Protein AF-A0A0C1J4Q8-F1 (afdb_monomer)

Solvent-accessible surface area (backbone atoms only — not comparable to full-atom values): 6932 Å² total; per-residue (Å²): 131,93,73,91,65,79,41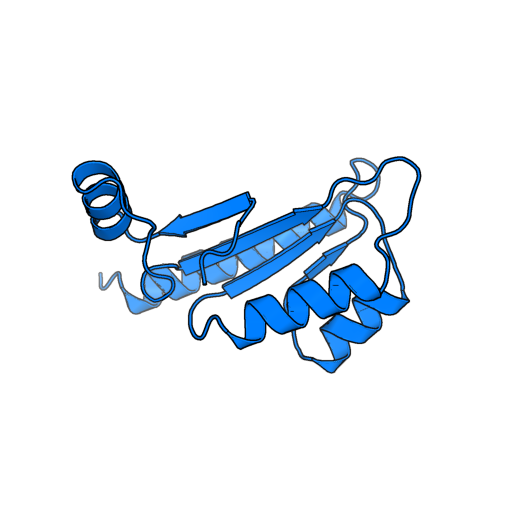,76,43,58,46,68,70,47,54,51,49,17,63,77,65,78,43,81,69,59,60,84,50,31,58,36,38,35,40,74,46,85,46,92,92,56,67,64,50,59,67,57,49,49,51,50,54,54,56,56,64,77,49,89,51,54,50,59,35,43,36,25,43,36,61,35,72,70,35,53,52,50,33,58,75,66,75,51,52,65,48,61,35,48,41,93,91,38,57,67,56,52,54,50,51,50,51,53,50,52,48,55,52,50,54,47,41,67,74,74,51,77,136

Nearest PDB structures (foldseek):
  4nav-assembly1_D  TM=4.839E-01  e=1.710E-01  Xanthomonas campestris pv. campestris str. ATCC 33913
  6swl-assembly2_B  TM=4.909E-01  e=4.658E-01  Geobacillus stearothermophilus
  6xvu-assembly2_C  TM=4.429E-01  e=8.498E-01  Deinococcus radiodurans R1 = ATCC 13939 = DSM 20539
  3m6m-assembly1_F  TM=4.389E-01  e=3.696E+00  Xanthomonas campestris pv. campestris
  3m6m-assembly1_E  TM=4.091E-01  e=6.308E+00  Xanthomonas campestris pv. campestris

pLDDT: mean 87.46, std 9.67, range [47.16, 97.75]

Secondary structure (DSSP, 8-state):
-----SEEEE-HHHHHHHHHTT-PPPGGGEEEEEEEE--SSS---HHHHHHHHHHHHH--SSEEEEEESS--HHHHHHHHHTT-EEEE---TT-HHHHHHHHHHHHHHHHHHHHHH---

Mean predicted aligned error: 4.96 Å

Foldseek 3Di:
DDDDFPDWDFDPVQVVVCVVVVHDGDLQRTAETEHEDEDDPDADDVVNLVVLVVVVVPRDDHAYEYEYLADDPSSVVSCVVVVHHYQYNDDPVCVVSVVVVVVVVVVSVVVVCVVPPDD

Sequence (119 aa):
MQHECDVAVLFKSEADASRANNAHPRFSKTLLTVECKFYINSNVGIGLGRSFLGLIHDIQNGERYFVSTRATKSVSQLFAKHNKEYEIGLSPMEPDLEVRLRGSFEKAFRDFKSEYYKP

Radius of gyration: 15.41 Å; Cα contacts (8 Å, |Δi|>4): 156; chains: 1; bounding box: 38×28×44 Å

Structure (mmCIF, N/CA/C/O backbone):
data_AF-A0A0C1J4Q8-F1
#
_entry.id   AF-A0A0C1J4Q8-F1
#
loop_
_atom_site.group_PDB
_atom_site.id
_atom_site.type_symbol
_atom_site.label_atom_id
_atom_site.label_alt_id
_atom_site.label_comp_id
_atom_site.label_asym_id
_atom_site.label_entity_id
_atom_site.label_seq_id
_atom_site.pdbx_PDB_ins_code
_atom_site.Cartn_x
_atom_site.Cartn_y
_atom_site.Cartn_z
_atom_site.occupancy
_atom_site.B_iso_or_equiv
_atom_site.auth_seq_id
_atom_site.auth_comp_id
_atom_site.auth_asym_id
_atom_site.auth_atom_id
_atom_site.pdbx_PDB_model_num
ATOM 1 N N . MET A 1 1 ? -17.358 -6.805 -3.889 1.00 47.16 1 MET A N 1
ATOM 2 C CA . MET A 1 1 ? -16.449 -7.734 -4.589 1.00 47.16 1 MET A CA 1
ATOM 3 C C . MET A 1 1 ? -15.344 -8.102 -3.611 1.00 47.16 1 MET A C 1
ATOM 5 O O . MET A 1 1 ? -14.920 -7.230 -2.860 1.00 47.16 1 MET A O 1
ATOM 9 N N . GLN A 1 2 ? -14.976 -9.380 -3.514 1.00 60.00 2 GLN A N 1
ATOM 10 C CA . GLN A 1 2 ? -13.798 -9.777 -2.740 1.00 60.00 2 GLN A CA 1
ATOM 11 C C . GLN A 1 2 ? -12.579 -9.340 -3.539 1.00 60.00 2 GLN A C 1
ATOM 13 O O . GLN A 1 2 ? -12.475 -9.667 -4.720 1.00 60.00 2 GLN A O 1
ATOM 18 N N . HIS A 1 3 ? -11.704 -8.569 -2.912 1.00 66.00 3 HIS A N 1
ATOM 19 C CA . HIS A 1 3 ? -10.440 -8.208 -3.518 1.00 66.00 3 HIS A CA 1
ATOM 20 C C . HIS A 1 3 ? -9.329 -8.824 -2.693 1.00 66.00 3 HIS A C 1
ATOM 22 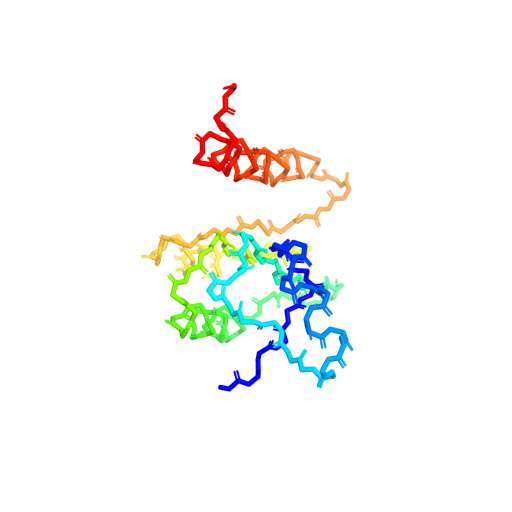O O . HIS A 1 3 ? -9.289 -8.663 -1.472 1.00 66.00 3 HIS A O 1
ATOM 28 N N . GLU A 1 4 ? -8.480 -9.575 -3.379 1.00 73.06 4 GLU A N 1
ATOM 29 C CA . GLU A 1 4 ? -7.241 -10.075 -2.816 1.00 73.06 4 GLU A CA 1
ATOM 30 C C . GLU A 1 4 ? -6.339 -8.884 -2.481 1.00 73.06 4 GLU A C 1
ATOM 32 O O . GLU A 1 4 ? -6.332 -7.875 -3.188 1.00 73.06 4 GLU A O 1
ATOM 37 N N . CYS A 1 5 ? -5.662 -8.984 -1.345 1.00 81.06 5 CYS A N 1
ATOM 38 C CA . CYS A 1 5 ? -4.687 -8.018 -0.882 1.00 81.06 5 CYS A CA 1
ATOM 39 C C . CYS A 1 5 ? -3.585 -8.797 -0.174 1.00 81.06 5 CYS A C 1
ATOM 41 O O . CYS A 1 5 ? -3.877 -9.591 0.724 1.00 81.06 5 CYS A O 1
ATOM 43 N N . ASP A 1 6 ? -2.340 -8.570 -0.581 1.00 89.44 6 ASP A N 1
ATOM 44 C CA . ASP A 1 6 ? -1.198 -9.334 -0.074 1.00 89.44 6 ASP A CA 1
ATOM 45 C C . ASP A 1 6 ? -0.910 -9.037 1.410 1.00 89.44 6 ASP A C 1
ATOM 47 O O . ASP A 1 6 ? -0.561 -9.938 2.176 1.00 89.44 6 ASP A O 1
ATOM 51 N N . VAL A 1 7 ? -1.076 -7.779 1.844 1.00 92.06 7 VAL A N 1
ATOM 52 C CA . VAL A 1 7 ? -0.891 -7.363 3.244 1.00 92.06 7 VAL A CA 1
ATOM 53 C C . VAL A 1 7 ? -1.974 -6.376 3.667 1.00 92.06 7 VAL A C 1
ATOM 55 O O . VAL A 1 7 ? -2.124 -5.316 3.066 1.00 92.06 7 VAL A O 1
ATOM 58 N N . ALA A 1 8 ? -2.663 -6.660 4.774 1.00 91.62 8 ALA A N 1
ATOM 59 C CA . ALA A 1 8 ? -3.636 -5.751 5.376 1.00 91.62 8 ALA A CA 1
ATOM 60 C C . ALA A 1 8 ? -3.364 -5.540 6.871 1.00 91.62 8 ALA A C 1
ATOM 62 O O . ALA A 1 8 ? -3.214 -6.496 7.635 1.00 91.62 8 ALA A O 1
ATOM 63 N N . VAL A 1 9 ? -3.356 -4.278 7.301 1.00 93.62 9 VAL A N 1
ATOM 64 C CA . VAL A 1 9 ? -3.276 -3.892 8.714 1.00 93.62 9 VAL A CA 1
ATOM 65 C C . VAL A 1 9 ? -4.655 -3.455 9.181 1.00 93.62 9 VAL A C 1
ATOM 67 O O . VAL A 1 9 ? -5.201 -2.463 8.703 1.00 93.62 9 VAL A O 1
ATOM 70 N N . LEU A 1 10 ? -5.219 -4.193 10.130 1.00 92.62 10 LEU A N 1
ATOM 71 C CA . LEU A 1 10 ? -6.611 -4.067 10.556 1.00 92.62 10 LEU A CA 1
ATOM 72 C C . LEU A 1 10 ? -6.708 -3.704 12.037 1.00 92.62 10 LEU A C 1
ATOM 74 O O . LEU A 1 10 ? -5.800 -3.984 12.823 1.00 92.62 10 LEU A O 1
ATOM 78 N N . PHE A 1 11 ? -7.864 -3.180 12.446 1.00 92.50 11 PHE A N 1
ATOM 79 C CA . PHE A 1 11 ? -8.216 -3.171 13.865 1.00 92.50 11 PHE A CA 1
ATOM 80 C C . PHE A 1 11 ? -8.270 -4.607 14.399 1.00 92.50 11 PHE A C 1
ATOM 82 O O . PHE A 1 11 ? -8.846 -5.494 13.764 1.00 92.50 11 PHE A O 1
ATOM 89 N N . LYS A 1 12 ? -7.741 -4.830 15.608 1.00 94.06 12 LYS A N 1
ATOM 90 C CA . LYS A 1 12 ? -7.746 -6.156 16.250 1.00 94.06 12 LYS A CA 1
ATOM 91 C C . LYS A 1 12 ? -9.152 -6.766 16.309 1.00 94.06 12 LYS A C 1
ATOM 93 O O . LYS A 1 12 ? -9.324 -7.930 15.971 1.00 94.06 12 LYS A O 1
ATOM 98 N N . SER A 1 13 ? -10.152 -5.969 16.685 1.00 94.69 13 SER A N 1
ATOM 99 C CA . SER A 1 13 ? -11.548 -6.413 16.768 1.00 94.69 13 SER A CA 1
ATOM 100 C C . SER A 1 13 ? -12.104 -6.894 15.426 1.00 94.69 13 SER A C 1
ATOM 102 O O . SER A 1 13 ? -12.864 -7.857 15.399 1.00 94.69 13 SER A O 1
ATOM 104 N N . GLU A 1 14 ? -11.698 -6.275 14.314 1.00 94.94 14 GLU A N 1
ATOM 105 C CA . GLU A 1 14 ? -12.088 -6.726 12.977 1.00 94.94 14 GLU A CA 1
ATOM 106 C C . GLU A 1 14 ? -11.423 -8.051 12.624 1.00 94.94 14 GLU A C 1
ATOM 108 O O . GLU A 1 14 ? -12.082 -8.954 12.111 1.00 94.94 14 GLU A O 1
ATOM 113 N N . ALA A 1 15 ? -10.128 -8.180 12.915 1.00 94.81 15 ALA A N 1
ATOM 114 C CA . ALA A 1 15 ? -9.390 -9.407 12.653 1.00 94.81 15 ALA A CA 1
ATOM 115 C C . ALA A 1 15 ? -9.972 -10.589 13.450 1.00 94.81 15 ALA A C 1
ATOM 117 O O . ALA A 1 15 ? -10.125 -11.684 12.910 1.00 94.81 15 ALA A O 1
ATOM 118 N N . ASP A 1 16 ? -10.346 -10.366 14.711 1.00 97.38 16 ASP A N 1
ATOM 119 C CA . ASP A 1 16 ? -10.970 -11.383 15.562 1.00 97.38 16 ASP A CA 1
ATOM 120 C C . ASP A 1 16 ? -12.374 -11.757 15.063 1.00 97.38 16 ASP A C 1
ATOM 122 O O . ASP A 1 16 ? -12.679 -12.941 14.922 1.00 97.38 16 ASP A O 1
ATOM 126 N N . ALA A 1 17 ? -13.208 -10.767 14.723 1.00 96.44 17 ALA A N 1
ATOM 127 C CA . ALA A 1 17 ? -14.543 -11.009 14.179 1.00 96.44 17 ALA A CA 1
ATOM 128 C C . ALA A 1 17 ? -14.495 -11.755 12.835 1.00 96.44 17 ALA A C 1
ATOM 130 O O . ALA A 1 17 ? -15.278 -12.677 12.617 1.00 96.44 17 ALA A O 1
ATOM 131 N N . SER A 1 18 ? -13.559 -11.393 11.957 1.00 94.81 18 SER A N 1
ATOM 132 C CA . SER A 1 18 ? -13.354 -12.048 10.658 1.00 94.81 18 SER A CA 1
ATOM 133 C C . SER A 1 18 ? -13.019 -13.530 10.837 1.00 94.81 18 SER A C 1
ATOM 135 O O . SER A 1 18 ? -13.643 -14.388 10.215 1.00 94.81 18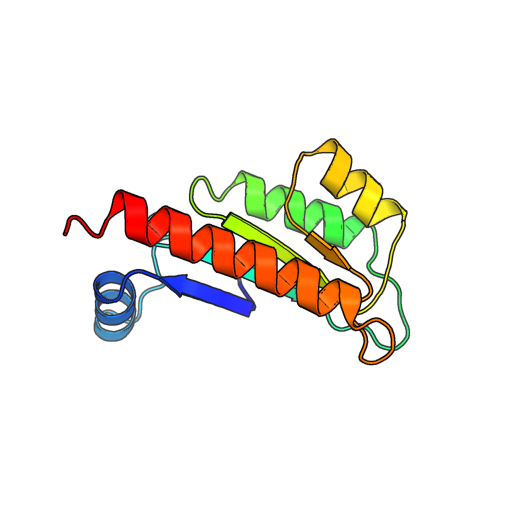 SER A O 1
ATOM 137 N N . ARG A 1 19 ? -12.100 -13.847 11.762 1.00 96.00 19 ARG A N 1
ATOM 138 C CA . ARG A 1 19 ? -11.720 -15.232 12.091 1.00 96.00 19 ARG A CA 1
ATOM 139 C C . ARG A 1 19 ? -12.871 -16.013 12.719 1.00 96.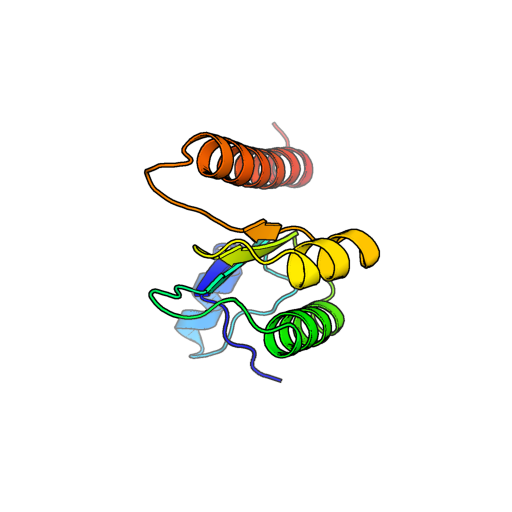00 19 ARG A C 1
ATOM 141 O O . ARG A 1 19 ? -13.120 -17.142 12.313 1.00 96.00 19 ARG A O 1
ATOM 148 N N . ALA A 1 20 ? -13.581 -15.415 13.675 1.00 97.75 20 ALA A N 1
ATOM 149 C CA . ALA A 1 20 ? -14.678 -16.076 14.381 1.00 97.75 20 ALA A CA 1
ATOM 150 C C . ALA A 1 20 ? -15.861 -16.418 13.461 1.00 97.75 20 ALA A C 1
ATOM 152 O O . ALA A 1 20 ? -16.527 -17.426 13.670 1.00 97.75 20 ALA A O 1
ATOM 153 N N . ASN A 1 21 ? -16.110 -15.592 12.442 1.00 96.38 21 ASN A N 1
ATOM 154 C CA . ASN A 1 21 ? -17.252 -15.744 11.539 1.00 96.38 21 ASN A CA 1
ATOM 155 C C . ASN A 1 21 ? -16.879 -16.328 10.168 1.00 96.38 21 ASN A C 1
ATOM 157 O O . ASN A 1 21 ? -17.741 -16.392 9.295 1.00 96.38 21 ASN A O 1
ATOM 161 N N . ASN A 1 22 ? -15.615 -16.718 9.957 1.00 93.75 22 ASN A N 1
ATOM 162 C CA . ASN A 1 22 ? -15.086 -17.124 8.651 1.00 93.75 22 ASN A CA 1
ATOM 163 C C . ASN A 1 22 ? -15.458 -16.126 7.531 1.00 93.75 22 ASN A C 1
ATOM 165 O O . ASN A 1 22 ? -15.939 -16.498 6.460 1.00 93.75 22 ASN A O 1
ATOM 169 N N . ALA A 1 23 ? -15.295 -14.837 7.827 1.00 91.44 23 ALA A N 1
ATOM 170 C CA . ALA A 1 23 ? -15.689 -13.730 6.967 1.00 91.44 23 ALA A CA 1
ATOM 171 C C . ALA A 1 23 ? -14.475 -12.877 6.589 1.00 91.44 23 ALA A C 1
ATOM 173 O O . ALA A 1 23 ? -13.483 -12.823 7.313 1.00 91.44 23 ALA A O 1
ATOM 174 N N . HIS A 1 24 ? -14.565 -12.173 5.461 1.00 88.88 24 HIS A N 1
ATOM 175 C CA . HIS A 1 24 ? -13.531 -11.219 5.074 1.00 88.88 24 HIS A CA 1
ATOM 176 C C . HIS A 1 24 ? -13.605 -9.945 5.926 1.00 88.88 24 HIS A C 1
ATOM 178 O O . HIS A 1 24 ? -14.712 -9.470 6.208 1.00 88.88 24 HIS A O 1
ATOM 184 N N . PRO A 1 25 ? -12.451 -9.345 6.263 1.00 89.31 25 PRO A N 1
ATOM 185 C CA . PRO A 1 25 ? -12.412 -8.042 6.903 1.00 89.31 25 PRO A CA 1
ATOM 186 C C . PRO A 1 25 ? -13.117 -6.977 6.068 1.00 89.31 25 PRO A C 1
ATOM 188 O O . PRO A 1 25 ? -12.988 -6.916 4.842 1.00 89.31 25 PRO A O 1
ATOM 191 N N . ARG A 1 26 ? -13.826 -6.078 6.743 1.00 86.62 26 ARG A N 1
ATOM 192 C CA . ARG A 1 26 ? -14.392 -4.880 6.128 1.00 86.62 26 ARG A CA 1
ATOM 193 C C . ARG A 1 26 ? -13.274 -3.894 5.820 1.00 86.62 26 ARG A C 1
ATOM 195 O O . ARG A 1 26 ? -12.541 -3.474 6.713 1.00 86.62 26 ARG A O 1
ATOM 202 N N . PHE A 1 27 ? -13.219 -3.419 4.578 1.00 82.12 27 PHE A N 1
ATOM 203 C CA . PHE A 1 27 ? -12.246 -2.405 4.154 1.00 82.12 27 PHE A CA 1
ATOM 204 C C . PHE A 1 27 ? -12.265 -1.138 5.017 1.00 82.12 27 PHE A C 1
ATOM 206 O O . PHE A 1 27 ? -11.215 -0.586 5.325 1.00 82.12 27 PHE A O 1
ATOM 213 N N . SER A 1 28 ? -13.437 -0.718 5.502 1.00 84.12 28 SER A N 1
ATOM 214 C CA . SER A 1 28 ? -13.577 0.435 6.404 1.00 84.12 28 SER A CA 1
ATOM 215 C C . SER A 1 28 ? -12.898 0.262 7.770 1.00 84.12 28 SER A C 1
ATOM 217 O O . SER A 1 28 ? -12.818 1.223 8.533 1.00 84.12 28 SER A O 1
ATOM 219 N N . LYS A 1 29 ? -12.421 -0.945 8.091 1.00 88.19 29 LYS A N 1
ATOM 220 C CA . LYS A 1 29 ? -11.673 -1.294 9.306 1.00 88.19 29 LYS A CA 1
ATOM 221 C C . LYS A 1 29 ? -10.207 -1.620 9.013 1.00 88.19 29 LYS A C 1
ATOM 223 O O . LYS A 1 29 ? -9.550 -2.306 9.799 1.00 88.19 29 LYS A O 1
ATOM 228 N N . THR A 1 30 ? -9.700 -1.107 7.898 1.00 88.81 30 THR A N 1
ATOM 229 C CA . THR A 1 30 ? -8.306 -1.252 7.490 1.00 88.81 30 THR A CA 1
ATOM 230 C C . T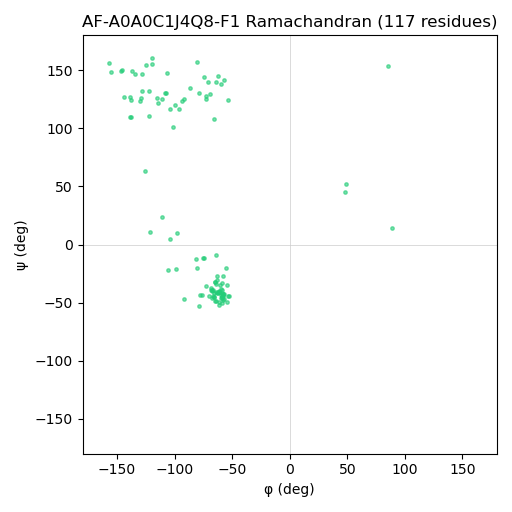HR A 1 30 ? -7.577 0.072 7.643 1.00 88.81 30 THR A C 1
ATOM 232 O O . THR A 1 30 ? -8.063 1.104 7.187 1.00 88.81 30 THR A O 1
ATOM 235 N N . LEU A 1 31 ? -6.421 0.036 8.302 1.00 91.06 31 LEU A N 1
ATOM 236 C CA . LEU A 1 31 ? -5.526 1.180 8.434 1.00 91.06 31 LEU A CA 1
ATOM 237 C C . LEU A 1 31 ? -4.720 1.374 7.149 1.00 91.06 31 LEU A C 1
ATOM 239 O O . LEU A 1 31 ? -4.712 2.457 6.567 1.00 91.06 31 LEU A O 1
ATOM 243 N N . LEU A 1 32 ? -4.057 0.307 6.703 1.00 91.62 32 LEU A N 1
ATOM 244 C CA . LEU A 1 32 ? -3.308 0.304 5.457 1.00 91.62 32 LEU A CA 1
ATOM 245 C C . LEU A 1 32 ? -3.376 -1.061 4.779 1.00 91.62 32 LEU A C 1
ATOM 247 O O . LEU A 1 32 ? -3.472 -2.098 5.442 1.00 91.62 32 LEU A O 1
ATOM 251 N N . THR A 1 33 ? -3.301 -1.042 3.456 1.00 91.50 33 THR A N 1
ATOM 252 C CA . THR A 1 33 ? -3.176 -2.235 2.615 1.00 91.50 33 THR A CA 1
ATOM 253 C C . THR A 1 33 ? -2.009 -2.078 1.659 1.00 91.50 33 THR A C 1
ATOM 255 O O . THR A 1 33 ? -1.705 -0.968 1.210 1.00 91.50 33 THR A O 1
ATOM 258 N N . VAL A 1 34 ? -1.362 -3.194 1.353 1.00 92.38 34 VAL A N 1
ATOM 259 C CA . VAL A 1 34 ? -0.241 -3.255 0.423 1.00 92.38 34 VAL A CA 1
ATOM 260 C C . VAL A 1 34 ? -0.511 -4.371 -0.569 1.00 92.38 34 VAL A C 1
ATOM 262 O O . VAL A 1 34 ? -0.722 -5.520 -0.183 1.00 92.38 34 VAL A O 1
ATOM 265 N N . GLU A 1 35 ? -0.499 -4.006 -1.842 1.00 90.12 35 GLU A N 1
ATOM 266 C CA . GLU A 1 35 ? -0.514 -4.943 -2.953 1.00 90.12 35 GLU A CA 1
ATOM 267 C C . GLU A 1 35 ? 0.915 -5.098 -3.466 1.00 90.12 35 GLU A C 1
ATOM 269 O O . GLU A 1 35 ? 1.539 -4.126 -3.896 1.00 90.12 35 GLU A O 1
ATOM 274 N N . CYS A 1 36 ? 1.439 -6.315 -3.425 1.00 90.62 36 CYS A N 1
ATOM 275 C CA . CYS A 1 36 ? 2.826 -6.643 -3.702 1.00 90.62 36 CYS A CA 1
ATOM 276 C C . CYS A 1 36 ? 2.932 -7.432 -5.009 1.00 90.62 36 CYS A C 1
ATOM 278 O O . CYS A 1 36 ? 2.338 -8.493 -5.189 1.00 90.62 36 CYS A O 1
ATOM 280 N N . LYS A 1 37 ? 3.748 -6.948 -5.945 1.00 88.25 37 LYS A N 1
ATOM 281 C CA . LYS A 1 37 ? 3.985 -7.625 -7.224 1.00 88.25 37 LYS A CA 1
ATOM 282 C C . LYS A 1 37 ? 5.458 -7.922 -7.434 1.00 88.25 37 LYS A C 1
ATOM 284 O O . LYS A 1 37 ? 6.272 -7.028 -7.674 1.00 88.25 37 LYS A O 1
ATOM 289 N N . PHE A 1 38 ? 5.778 -9.210 -7.388 1.00 86.31 38 PHE A N 1
ATOM 290 C CA . PHE A 1 38 ? 7.113 -9.731 -7.626 1.00 86.31 38 PHE A CA 1
ATOM 291 C C . PHE A 1 38 ? 7.261 -10.192 -9.078 1.00 86.31 38 PHE A C 1
ATOM 293 O O . PHE A 1 38 ? 6.592 -11.129 -9.510 1.00 86.31 38 PHE A O 1
ATOM 300 N N . TYR A 1 39 ? 8.158 -9.549 -9.827 1.00 77.44 39 TYR A N 1
ATOM 301 C CA . TYR A 1 39 ? 8.469 -9.941 -11.202 1.00 77.44 39 TYR A CA 1
ATOM 302 C C . TYR A 1 39 ? 9.977 -10.096 -11.411 1.00 77.44 39 TYR A C 1
ATOM 304 O O . TYR A 1 39 ? 10.757 -9.176 -11.159 1.00 77.44 39 TYR A O 1
ATOM 312 N N . ILE A 1 40 ? 10.392 -11.260 -11.921 1.00 67.69 40 ILE A N 1
ATOM 313 C CA . ILE A 1 40 ? 11.805 -11.549 -12.205 1.00 67.69 40 ILE A CA 1
ATOM 314 C C . ILE A 1 40 ? 12.170 -11.171 -13.643 1.00 67.69 40 ILE A C 1
ATOM 316 O O . ILE A 1 40 ? 13.166 -10.497 -13.832 1.00 67.69 40 ILE A O 1
ATOM 320 N N . ASN A 1 41 ? 11.379 -11.535 -14.655 1.00 71.31 41 ASN A N 1
ATOM 321 C CA . ASN A 1 41 ? 11.776 -11.370 -16.068 1.00 71.31 41 ASN A CA 1
ATOM 322 C C . ASN A 1 41 ? 10.815 -10.499 -16.893 1.00 71.31 41 ASN A C 1
ATOM 324 O O . ASN A 1 41 ? 10.916 -10.447 -18.115 1.00 71.31 41 ASN A O 1
ATOM 328 N N . SER A 1 42 ? 9.875 -9.817 -16.242 1.00 72.94 42 SER A N 1
ATOM 329 C CA . SER A 1 42 ? 8.884 -8.961 -16.893 1.00 72.94 42 SER A CA 1
ATOM 330 C C . SER A 1 42 ? 8.708 -7.651 -16.132 1.00 72.94 42 SER A C 1
ATOM 332 O O . SER A 1 42 ? 8.874 -7.590 -14.917 1.00 72.94 42 SER A O 1
ATOM 334 N N . ASN A 1 43 ? 8.372 -6.585 -16.856 1.00 72.94 43 ASN A N 1
ATOM 335 C CA . ASN A 1 43 ? 7.971 -5.326 -16.236 1.00 72.94 43 ASN A CA 1
ATOM 336 C C . ASN A 1 43 ? 6.507 -5.394 -15.795 1.00 72.94 43 ASN A C 1
ATOM 338 O O . ASN A 1 43 ? 5.709 -6.148 -16.359 1.00 72.94 43 ASN A O 1
ATOM 342 N N . VAL A 1 44 ? 6.139 -4.552 -14.830 1.00 75.12 44 VAL A N 1
ATOM 343 C CA . VAL A 1 44 ? 4.738 -4.370 -14.444 1.00 75.12 44 VAL A CA 1
ATOM 344 C C . VAL A 1 44 ? 3.996 -3.741 -15.622 1.00 75.12 44 VAL A C 1
ATOM 346 O O . VAL A 1 44 ? 4.191 -2.572 -15.942 1.00 75.12 44 VAL A O 1
ATOM 349 N N . GLY A 1 45 ? 3.140 -4.501 -16.301 1.00 80.44 45 GLY A N 1
ATOM 350 C CA . GLY A 1 45 ? 2.360 -3.970 -17.418 1.00 80.44 45 GLY A CA 1
ATOM 351 C C . GLY A 1 45 ? 1.418 -2.843 -16.974 1.00 80.44 45 GLY A C 1
ATOM 352 O O . GLY A 1 45 ? 0.828 -2.902 -15.896 1.00 80.44 45 GLY A O 1
ATOM 353 N N . ILE A 1 46 ? 1.201 -1.838 -17.832 1.00 84.69 46 ILE A N 1
ATOM 354 C CA . ILE A 1 46 ? 0.267 -0.730 -17.541 1.00 84.69 46 ILE A CA 1
ATOM 355 C C . ILE A 1 46 ? -1.166 -1.218 -17.263 1.00 84.69 46 ILE A C 1
ATOM 357 O O . ILE A 1 46 ? -1.901 -0.573 -16.519 1.00 84.69 46 ILE A O 1
ATOM 361 N N . GLY A 1 47 ? -1.552 -2.370 -17.827 1.00 84.50 47 GLY A N 1
ATOM 362 C CA . GLY A 1 47 ? -2.822 -3.034 -17.531 1.00 84.50 47 GLY A CA 1
ATOM 363 C C . GLY A 1 47 ? -2.969 -3.364 -16.046 1.00 84.50 47 GLY A C 1
ATOM 364 O O . GLY A 1 47 ? -3.993 -3.032 -15.464 1.00 84.50 47 GLY A O 1
ATOM 365 N N . LEU A 1 48 ? -1.916 -3.890 -15.410 1.00 81.31 48 LEU A N 1
ATOM 366 C CA . LEU A 1 48 ? -1.927 -4.195 -13.979 1.00 81.31 48 LEU A CA 1
ATOM 367 C C . LEU A 1 48 ? -2.047 -2.925 -13.133 1.00 81.31 48 LEU A C 1
ATOM 369 O O . LEU A 1 48 ? -2.828 -2.885 -12.188 1.00 81.31 48 LEU A O 1
ATOM 373 N N . GLY A 1 49 ? -1.334 -1.862 -13.518 1.00 84.38 49 GLY A N 1
ATOM 374 C CA . GLY A 1 49 ? -1.473 -0.557 -12.870 1.00 84.38 49 GLY A CA 1
ATOM 375 C C . GLY A 1 49 ? -2.908 -0.022 -12.943 1.00 84.38 49 GLY A C 1
ATOM 376 O O . GLY A 1 49 ? -3.437 0.475 -11.954 1.00 84.38 49 GLY A O 1
ATOM 377 N N . ARG A 1 50 ? -3.585 -0.172 -14.089 1.00 87.44 50 ARG A N 1
ATOM 378 C CA . ARG A 1 50 ? -5.001 0.208 -14.240 1.00 87.44 50 ARG A CA 1
ATOM 379 C C . ARG A 1 50 ? -5.939 -0.678 -13.424 1.00 87.44 50 ARG A C 1
ATOM 381 O O . ARG A 1 50 ? -6.878 -0.152 -12.837 1.00 87.44 50 ARG A O 1
ATOM 388 N N . SER A 1 51 ? -5.683 -1.983 -13.351 1.00 84.38 51 SER A N 1
ATOM 389 C CA . SER A 1 51 ? -6.440 -2.892 -12.483 1.00 84.38 51 SER A CA 1
ATOM 390 C C . SER A 1 51 ? -6.322 -2.484 -11.015 1.00 84.38 51 SER A C 1
ATOM 392 O O . SER A 1 51 ? -7.337 -2.409 -10.329 1.00 84.38 51 SER A O 1
ATOM 394 N N . PHE A 1 52 ? -5.117 -2.122 -10.559 1.00 82.25 52 PHE A N 1
ATOM 395 C CA . PHE A 1 52 ? -4.918 -1.572 -9.218 1.00 82.25 52 PHE A CA 1
ATOM 396 C C . PHE A 1 52 ? -5.664 -0.244 -9.022 1.00 82.25 52 PHE A C 1
ATOM 398 O O . PHE A 1 52 ? -6.315 -0.061 -7.999 1.00 82.25 52 PHE A O 1
ATOM 405 N N . LEU A 1 53 ? -5.650 0.665 -10.007 1.00 85.44 53 LEU A N 1
ATOM 406 C CA . LEU A 1 53 ? -6.44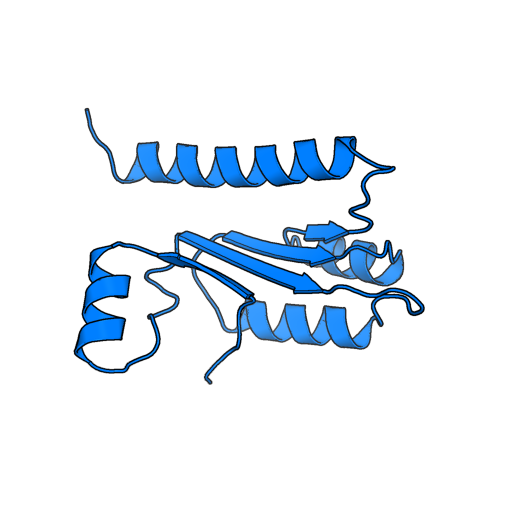7 1.898 -9.938 1.00 85.44 53 LEU A CA 1
ATOM 407 C C . LEU A 1 53 ? -7.956 1.637 -9.808 1.00 85.44 53 LEU A C 1
ATOM 409 O O . LEU A 1 53 ? -8.631 2.373 -9.093 1.00 85.44 53 LEU A O 1
ATOM 413 N N . GLY A 1 54 ? -8.480 0.620 -10.495 1.00 81.44 54 GLY A N 1
ATOM 414 C CA . GLY A 1 54 ? -9.875 0.200 -10.350 1.00 81.44 54 GLY A CA 1
ATOM 415 C C . GLY A 1 54 ? -10.155 -0.329 -8.945 1.00 81.44 54 GLY A C 1
ATOM 416 O O . GLY A 1 54 ? -11.065 0.145 -8.275 1.00 81.44 54 GLY A O 1
ATOM 417 N N . LEU A 1 55 ? -9.294 -1.220 -8.452 1.00 75.50 55 LEU A N 1
ATOM 418 C CA . LEU A 1 55 ? -9.383 -1.784 -7.105 1.00 75.50 55 LEU A CA 1
ATOM 419 C C . LEU A 1 55 ? -9.432 -0.700 -6.016 1.00 75.50 55 LEU A C 1
ATOM 421 O O . LEU A 1 55 ? -10.291 -0.710 -5.134 1.00 75.50 55 LEU A O 1
ATOM 425 N N . ILE A 1 56 ? -8.518 0.267 -6.075 1.00 78.50 56 ILE A N 1
ATOM 426 C CA . ILE A 1 56 ? -8.487 1.361 -5.100 1.00 78.50 56 ILE A CA 1
ATOM 427 C C . ILE A 1 56 ? -9.585 2.410 -5.340 1.00 78.50 56 ILE A C 1
ATOM 429 O O . ILE A 1 56 ? -9.786 3.291 -4.513 1.00 78.50 56 ILE A O 1
ATOM 433 N N . HIS A 1 57 ? -10.293 2.399 -6.459 1.00 74.19 57 HIS A N 1
ATOM 434 C CA . HIS A 1 57 ? -11.466 3.259 -6.580 1.00 74.19 57 HIS A CA 1
ATOM 435 C C . HIS A 1 57 ? -12.620 2.722 -5.716 1.00 74.19 57 HIS A C 1
ATOM 437 O O . HIS A 1 57 ? -13.333 3.495 -5.079 1.00 74.19 57 HIS A O 1
ATOM 443 N N . ASP A 1 58 ? -12.747 1.397 -5.628 1.00 67.19 58 ASP A N 1
ATOM 444 C CA . ASP A 1 58 ? -13.855 0.731 -4.934 1.00 67.19 58 ASP A CA 1
ATOM 445 C C . ASP A 1 58 ? -13.667 0.668 -3.410 1.00 67.19 58 ASP A C 1
ATOM 447 O O . ASP A 1 58 ? -14.625 0.535 -2.646 1.00 67.19 58 ASP A O 1
ATOM 451 N N . ILE A 1 59 ? -12.427 0.813 -2.947 1.00 66.81 59 ILE A N 1
ATOM 452 C CA . ILE A 1 59 ? -12.089 0.912 -1.528 1.00 66.81 59 ILE A CA 1
ATOM 453 C C . ILE A 1 59 ? -12.070 2.401 -1.142 1.00 66.81 59 ILE A C 1
ATOM 455 O O . ILE A 1 59 ? -11.391 3.210 -1.768 1.00 66.81 59 ILE A O 1
ATOM 459 N N . GLN A 1 60 ? -12.824 2.805 -0.121 1.00 64.12 60 GLN A N 1
ATOM 460 C CA . GLN A 1 60 ? -12.965 4.234 0.211 1.00 64.12 60 GLN A CA 1
ATOM 461 C C . GLN A 1 60 ? -12.060 4.704 1.357 1.00 64.12 60 GLN A C 1
ATOM 463 O O . GLN A 1 60 ? -11.731 5.883 1.411 1.00 64.12 60 GLN A O 1
ATOM 468 N N . ASN A 1 61 ? -11.582 3.792 2.211 1.00 69.12 61 ASN A N 1
ATOM 469 C CA . ASN A 1 61 ? -10.842 4.134 3.430 1.00 69.12 61 ASN A CA 1
ATOM 470 C C . ASN A 1 61 ? -9.475 3.438 3.496 1.00 69.12 61 ASN A C 1
ATOM 472 O O . ASN A 1 61 ? -9.298 2.361 2.926 1.00 69.12 61 ASN A O 1
ATOM 476 N N . GLY A 1 62 ? -8.549 4.048 4.239 1.00 75.12 62 GLY A N 1
ATOM 477 C CA . GLY A 1 62 ? -7.213 3.516 4.511 1.00 75.12 62 GLY A CA 1
ATOM 478 C C . GLY A 1 62 ? -6.175 3.833 3.432 1.00 75.12 62 GLY A C 1
ATOM 479 O O . GLY A 1 62 ? -6.498 4.033 2.252 1.00 75.12 62 GLY A O 1
ATOM 480 N N . GLU A 1 63 ? -4.916 3.859 3.866 1.00 87.19 63 GLU A N 1
ATOM 481 C CA . GLU A 1 63 ? -3.751 4.055 3.001 1.00 87.19 63 GLU A CA 1
ATOM 482 C C . GLU A 1 63 ? -3.510 2.813 2.133 1.00 87.19 63 GLU A C 1
ATOM 484 O O . GLU A 1 63 ? -3.672 1.673 2.581 1.00 87.19 63 GLU A O 1
ATOM 489 N N . ARG A 1 64 ? -3.149 3.014 0.865 1.00 89.38 64 ARG A N 1
ATOM 490 C CA . ARG A 1 64 ? -3.146 1.946 -0.146 1.00 89.38 64 ARG A CA 1
ATOM 491 C C . ARG A 1 64 ? -1.933 2.018 -1.036 1.00 89.38 64 ARG A C 1
ATOM 493 O O . ARG A 1 64 ? -1.857 2.887 -1.899 1.00 89.38 64 ARG A O 1
ATOM 500 N N . TYR A 1 65 ? -1.045 1.054 -0.855 1.00 92.56 65 TYR A N 1
ATOM 501 C CA . TYR A 1 65 ? 0.251 1.036 -1.506 1.00 92.56 65 TYR A CA 1
ATOM 502 C C . TYR A 1 65 ? 0.299 -0.026 -2.592 1.00 92.56 65 TYR A C 1
ATOM 504 O O . TYR A 1 65 ? -0.013 -1.192 -2.348 1.00 92.56 65 TYR A O 1
ATOM 512 N N . PHE A 1 66 ? 0.751 0.372 -3.779 1.00 92.38 66 PHE A N 1
ATOM 513 C CA . PHE A 1 66 ? 1.233 -0.578 -4.774 1.00 92.38 66 PHE A CA 1
ATOM 514 C C . PHE A 1 66 ? 2.742 -0.737 -4.646 1.00 92.38 66 PHE A C 1
ATOM 516 O O . PHE A 1 66 ? 3.481 0.240 -4.770 1.00 92.38 66 PHE A O 1
ATOM 523 N N . VAL A 1 67 ? 3.207 -1.964 -4.454 1.00 94.06 67 VAL A N 1
ATOM 524 C CA . VAL A 1 67 ? 4.620 -2.270 -4.262 1.00 94.06 67 VAL A CA 1
ATOM 525 C C . VAL A 1 67 ? 5.102 -3.257 -5.316 1.00 94.06 67 VAL A C 1
ATOM 527 O O . VAL A 1 67 ? 4.468 -4.283 -5.552 1.00 94.06 67 VAL A O 1
ATOM 530 N N . SER A 1 68 ? 6.238 -2.982 -5.962 1.00 92.94 68 SER A N 1
ATOM 531 C CA . SER A 1 68 ? 6.828 -3.940 -6.904 1.00 92.94 68 SER A CA 1
ATOM 532 C C . SER A 1 68 ? 8.348 -3.932 -6.939 1.00 92.94 68 SER A C 1
ATOM 534 O O . SER A 1 68 ? 8.987 -2.893 -6.795 1.00 92.94 68 SER A O 1
ATOM 536 N N . THR A 1 69 ? 8.935 -5.092 -7.236 1.00 91.88 69 THR A N 1
ATOM 537 C CA . THR A 1 69 ? 10.382 -5.229 -7.448 1.00 91.88 69 THR A CA 1
ATOM 538 C C . THR A 1 69 ? 10.872 -4.680 -8.786 1.00 91.88 69 THR A C 1
ATOM 540 O O . THR A 1 69 ? 12.074 -4.530 -8.993 1.00 91.88 69 THR A O 1
ATOM 543 N N . ARG A 1 70 ? 9.970 -4.357 -9.723 1.00 88.94 70 ARG A N 1
ATOM 544 C CA . ARG A 1 70 ? 10.337 -3.848 -11.052 1.00 88.94 70 ARG A CA 1
ATOM 545 C C . ARG A 1 70 ? 9.877 -2.414 -11.252 1.00 88.94 70 ARG A C 1
ATOM 547 O O . ARG A 1 70 ? 8.686 -2.111 -11.209 1.00 88.94 70 ARG A O 1
ATOM 554 N N . ALA A 1 71 ? 10.832 -1.536 -11.542 1.00 84.56 71 ALA A N 1
ATOM 555 C CA . ALA A 1 71 ? 10.541 -0.164 -11.918 1.00 84.56 71 ALA A CA 1
ATOM 556 C C . ALA A 1 71 ? 9.882 -0.132 -13.303 1.00 84.56 71 ALA A C 1
ATOM 558 O O . ALA A 1 71 ? 10.386 -0.710 -14.263 1.00 84.56 71 ALA A O 1
ATOM 559 N N . THR A 1 72 ? 8.749 0.558 -13.419 1.00 88.50 72 THR A N 1
ATOM 560 C CA . THR A 1 72 ? 8.062 0.754 -14.699 1.00 88.50 72 THR A CA 1
ATOM 561 C C . THR A 1 72 ? 7.573 2.192 -14.820 1.00 88.50 72 THR A C 1
ATOM 563 O O . THR A 1 72 ? 6.602 2.585 -14.175 1.00 88.50 72 THR A O 1
ATOM 566 N N . LYS A 1 73 ? 8.198 2.968 -15.714 1.00 90.81 73 LYS A N 1
ATOM 567 C CA . LYS A 1 73 ? 7.911 4.402 -15.900 1.00 90.81 73 LYS A CA 1
ATOM 568 C C . LYS A 1 73 ? 6.429 4.697 -16.145 1.00 90.81 73 LYS A C 1
ATOM 570 O O . LYS A 1 73 ? 5.884 5.620 -15.550 1.00 90.81 73 LYS A O 1
ATOM 575 N N . SER A 1 74 ? 5.766 3.915 -16.996 1.00 90.69 74 SER A N 1
ATOM 576 C CA . SER A 1 74 ? 4.348 4.119 -17.316 1.00 90.69 74 SER A CA 1
ATOM 577 C C . SER A 1 74 ? 3.430 3.906 -16.112 1.00 90.69 74 SER A C 1
ATOM 579 O O . SER A 1 74 ? 2.399 4.562 -16.008 1.00 90.69 74 SER A O 1
ATOM 581 N N . VAL A 1 75 ? 3.800 3.003 -15.200 1.00 89.81 75 VAL A N 1
ATOM 582 C CA . VAL A 1 75 ? 3.044 2.728 -13.972 1.00 89.81 75 VAL A CA 1
ATOM 583 C C . VAL A 1 75 ? 3.276 3.839 -12.950 1.00 89.81 75 VAL A C 1
ATOM 585 O O . VAL A 1 75 ? 2.303 4.355 -12.411 1.00 89.81 75 VAL A O 1
ATOM 588 N N . SER A 1 76 ? 4.519 4.302 -12.771 1.00 91.62 76 SER A N 1
ATOM 589 C CA . SER A 1 76 ? 4.804 5.483 -11.938 1.00 91.62 76 SER A CA 1
ATOM 590 C C . SER A 1 76 ? 4.032 6.711 -12.413 1.00 91.62 76 SER A C 1
ATOM 592 O O . SER A 1 76 ? 3.394 7.391 -11.619 1.00 91.62 76 SER A O 1
ATOM 594 N N . GLN A 1 77 ? 4.048 6.983 -13.723 1.00 93.88 77 GLN A N 1
ATOM 595 C CA . GLN A 1 77 ? 3.315 8.107 -14.312 1.00 93.88 77 GLN A CA 1
ATOM 596 C C . GLN A 1 77 ? 1.807 7.982 -14.087 1.00 93.88 77 GLN A C 1
ATOM 598 O O . GLN A 1 77 ? 1.147 8.975 -13.785 1.00 93.88 77 GLN A O 1
ATOM 603 N N . LEU A 1 78 ? 1.266 6.768 -14.216 1.00 92.69 78 LEU A N 1
ATOM 604 C CA . LEU A 1 78 ? -0.137 6.487 -13.949 1.00 92.69 78 LEU A CA 1
ATOM 605 C C . LEU A 1 78 ? -0.485 6.777 -12.481 1.00 92.69 78 LEU A C 1
ATOM 607 O O . LEU A 1 78 ? -1.411 7.537 -12.216 1.00 92.69 78 LEU A O 1
ATOM 611 N N . PHE A 1 79 ? 0.260 6.225 -11.526 1.00 92.06 79 PHE A N 1
ATOM 612 C CA . PHE A 1 79 ? -0.032 6.419 -10.105 1.00 92.06 79 PHE A CA 1
ATOM 613 C C . PHE A 1 79 ? 0.186 7.856 -9.639 1.00 92.06 79 PHE A C 1
ATOM 615 O O . PHE A 1 79 ? -0.673 8.391 -8.941 1.00 92.06 79 PHE A O 1
ATOM 622 N N . ALA A 1 80 ? 1.247 8.518 -10.105 1.00 92.62 80 ALA A N 1
ATOM 623 C CA . ALA A 1 80 ? 1.480 9.934 -9.831 1.00 92.62 80 ALA A CA 1
ATOM 624 C C . ALA A 1 80 ? 0.323 10.807 -10.343 1.00 92.62 80 ALA A C 1
ATOM 626 O O . ALA A 1 80 ? -0.194 11.643 -9.607 1.00 92.62 80 ALA A O 1
ATOM 627 N N . LYS A 1 81 ? -0.155 10.568 -11.576 1.00 93.69 81 LYS A N 1
ATOM 628 C CA . LYS A 1 81 ? -1.300 11.297 -12.150 1.00 93.69 81 LYS A CA 1
ATOM 629 C C . LYS A 1 81 ? -2.577 11.144 -11.316 1.00 93.69 81 LYS A C 1
ATOM 631 O O . LYS A 1 81 ? -3.391 12.061 -11.277 1.00 93.69 81 LYS A O 1
ATOM 636 N N . HIS A 1 82 ? -2.768 9.989 -10.686 1.00 90.69 82 HIS A N 1
ATOM 637 C CA . HIS A 1 82 ? -3.949 9.681 -9.878 1.00 90.69 82 HIS A CA 1
ATOM 638 C C . HIS A 1 82 ? -3.733 9.891 -8.368 1.00 90.69 82 HIS A C 1
ATOM 640 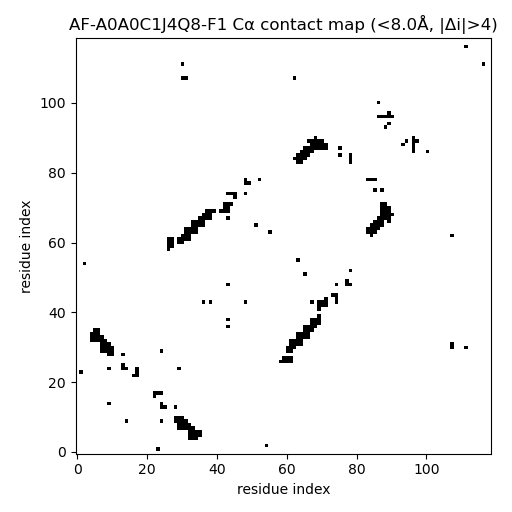O O . HIS A 1 82 ? -4.603 9.501 -7.587 1.00 90.69 82 HIS A O 1
ATOM 646 N N . ASN A 1 83 ? -2.607 10.505 -7.975 1.00 89.88 83 ASN A N 1
ATOM 647 C CA . ASN A 1 83 ? -2.210 10.761 -6.590 1.00 89.88 83 ASN A CA 1
ATOM 648 C C . ASN A 1 83 ? -2.335 9.513 -5.699 1.00 89.88 83 ASN A C 1
ATOM 650 O O . ASN A 1 83 ? -3.060 9.514 -4.703 1.00 89.88 83 ASN A O 1
ATOM 654 N N . LYS A 1 84 ? -1.727 8.408 -6.141 1.00 90.50 84 LYS A N 1
ATOM 655 C CA . LYS A 1 84 ? -1.748 7.122 -5.434 1.00 90.50 84 LYS A CA 1
ATOM 656 C C . LYS A 1 84 ? -0.402 6.832 -4.803 1.00 90.50 84 LYS A C 1
ATOM 658 O O . LYS A 1 84 ? 0.619 7.191 -5.380 1.00 90.50 84 LYS A O 1
ATOM 663 N N . GLU A 1 85 ? -0.426 6.141 -3.670 1.00 92.31 85 GLU A N 1
ATOM 664 C CA . GLU A 1 85 ? 0.776 5.708 -2.968 1.00 92.31 85 GLU A CA 1
ATOM 665 C C . GLU A 1 85 ? 1.370 4.467 -3.644 1.00 92.31 85 GLU A C 1
ATOM 667 O O . GLU A 1 85 ? 0.670 3.493 -3.947 1.00 92.31 85 GLU A O 1
ATOM 672 N N . TYR A 1 86 ? 2.673 4.494 -3.914 1.00 93.06 86 TYR A N 1
ATOM 673 C CA . TYR A 1 86 ? 3.377 3.368 -4.517 1.00 93.06 86 TYR A CA 1
ATOM 674 C C . TYR A 1 86 ? 4.869 3.399 -4.213 1.00 93.06 86 TYR A C 1
ATOM 676 O O . TYR A 1 86 ? 5.454 4.458 -4.005 1.00 93.06 86 TYR A O 1
ATOM 684 N N . GLU A 1 87 ? 5.488 2.226 -4.286 1.00 94.31 87 GLU A N 1
ATOM 685 C CA . GLU A 1 87 ? 6.934 2.082 -4.366 1.00 94.31 87 GLU A CA 1
ATOM 686 C C . GLU A 1 87 ? 7.283 1.006 -5.394 1.00 94.31 87 GLU A C 1
ATOM 688 O O . GLU A 1 87 ? 6.792 -0.119 -5.321 1.00 94.31 87 GLU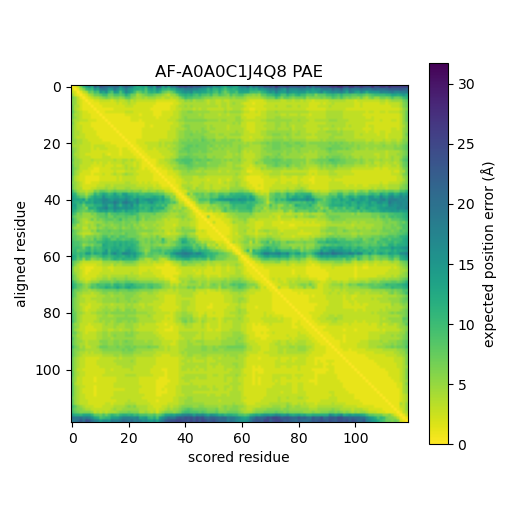 A O 1
ATOM 693 N N . ILE A 1 88 ? 8.105 1.327 -6.392 1.00 92.69 88 ILE A N 1
ATOM 694 C CA . ILE A 1 88 ? 8.433 0.367 -7.455 1.00 92.69 88 ILE A CA 1
ATOM 695 C C . ILE A 1 88 ? 9.925 0.338 -7.748 1.00 92.69 88 ILE A C 1
ATOM 697 O O . ILE A 1 88 ? 10.600 1.359 -7.703 1.00 92.69 88 ILE A O 1
ATOM 701 N N . GLY A 1 89 ? 10.419 -0.842 -8.114 1.00 92.00 89 GLY A N 1
ATOM 702 C CA . GLY A 1 89 ? 11.851 -1.083 -8.275 1.00 92.00 89 GLY A CA 1
ATOM 703 C C . GLY A 1 89 ? 12.541 -1.527 -6.990 1.00 92.00 89 GLY A C 1
ATOM 704 O O . GLY A 1 89 ? 13.767 -1.515 -6.956 1.00 92.00 89 GLY A O 1
ATOM 705 N N . LEU A 1 90 ? 11.783 -1.935 -5.961 1.00 93.06 90 LEU A N 1
ATOM 706 C CA . LEU A 1 90 ? 12.363 -2.459 -4.725 1.00 93.06 90 LEU A CA 1
ATOM 707 C C . LEU A 1 90 ? 13.335 -3.600 -5.027 1.00 93.06 90 LEU A C 1
ATOM 709 O O . LEU A 1 90 ? 12.987 -4.605 -5.651 1.00 93.06 90 LEU A O 1
ATOM 713 N N . SER A 1 91 ? 14.560 -3.437 -4.554 1.00 90.56 91 SER A N 1
ATOM 714 C CA . SER A 1 91 ? 15.650 -4.373 -4.763 1.00 90.56 91 SER A CA 1
ATOM 715 C C . SER A 1 91 ? 16.650 -4.205 -3.626 1.00 90.56 91 SER A C 1
ATOM 717 O O . SER A 1 91 ? 16.855 -3.075 -3.184 1.00 90.56 91 SER A O 1
ATOM 719 N N . PRO A 1 92 ? 17.355 -5.270 -3.206 1.00 91.06 92 PRO A N 1
ATOM 720 C CA . PRO A 1 92 ? 18.492 -5.134 -2.297 1.00 91.06 92 PRO A CA 1
ATOM 721 C C . PRO A 1 92 ? 19.582 -4.176 -2.808 1.00 91.06 92 PRO A C 1
ATOM 723 O O . PRO A 1 92 ? 20.392 -3.699 -2.023 1.00 91.06 92 PRO A O 1
ATOM 726 N N . MET A 1 93 ? 19.620 -3.908 -4.119 1.00 92.56 93 MET A N 1
ATOM 727 C CA . MET A 1 93 ? 20.553 -2.953 -4.732 1.00 92.56 93 MET A CA 1
ATOM 728 C C . MET A 1 93 ? 20.095 -1.491 -4.613 1.00 92.56 93 MET A C 1
ATOM 730 O O . MET A 1 93 ? 20.886 -0.593 -4.862 1.00 92.56 93 MET A O 1
ATOM 734 N N . GLU A 1 94 ? 18.839 -1.253 -4.231 1.00 92.88 94 GLU A N 1
ATOM 735 C CA . GLU A 1 94 ? 18.209 0.071 -4.140 1.00 92.88 94 GLU A CA 1
ATOM 736 C C . GLU A 1 94 ? 17.618 0.281 -2.728 1.00 92.88 94 GLU A C 1
ATOM 738 O O . GLU A 1 94 ? 16.396 0.395 -2.568 1.00 92.88 94 GLU A O 1
ATOM 743 N N . PRO A 1 95 ? 18.455 0.294 -1.671 1.00 94.88 95 PRO A N 1
ATOM 744 C CA . PRO A 1 95 ? 17.994 0.304 -0.277 1.00 94.88 95 PRO A CA 1
ATOM 745 C C . PRO A 1 95 ? 17.187 1.558 0.090 1.00 94.88 95 PRO A C 1
ATOM 747 O O . PRO A 1 95 ? 16.306 1.504 0.947 1.00 94.88 95 PRO A O 1
ATOM 750 N N . ASP A 1 96 ? 17.428 2.681 -0.585 1.00 96.69 96 ASP A N 1
ATOM 751 C CA . ASP A 1 96 ? 16.717 3.937 -0.333 1.00 96.69 96 ASP A CA 1
ATOM 752 C C . ASP A 1 96 ? 15.212 3.830 -0.619 1.00 96.69 96 ASP A C 1
ATOM 754 O O . ASP A 1 96 ? 14.400 4.480 0.045 1.00 96.69 96 ASP A O 1
ATOM 758 N N . LEU A 1 97 ? 14.818 2.982 -1.578 1.00 95.38 97 LEU A N 1
ATOM 759 C CA . LEU A 1 97 ? 13.410 2.726 -1.888 1.00 95.38 97 LEU A CA 1
ATOM 760 C C . LEU A 1 97 ? 12.709 2.016 -0.721 1.00 95.38 97 LEU A C 1
ATOM 762 O O . LEU A 1 97 ? 11.573 2.346 -0.384 1.00 95.38 97 LEU A O 1
ATOM 766 N N . GLU A 1 98 ? 13.395 1.080 -0.060 1.00 95.12 98 GLU A N 1
ATOM 767 C CA . GLU A 1 98 ? 12.877 0.415 1.139 1.00 95.12 98 GLU A CA 1
ATOM 768 C C . GLU A 1 98 ? 12.731 1.409 2.296 1.00 95.12 98 GLU A C 1
ATOM 770 O O . GLU A 1 98 ? 11.693 1.444 2.959 1.00 95.12 98 GLU A O 1
ATOM 775 N N . VAL A 1 99 ? 13.744 2.256 2.516 1.00 97.31 99 VAL A N 1
ATOM 776 C CA . VAL A 1 99 ? 13.710 3.293 3.560 1.00 97.31 99 VAL A CA 1
ATOM 777 C C . VAL A 1 99 ? 12.526 4.235 3.350 1.00 97.31 99 VAL A C 1
ATOM 779 O O . VAL A 1 99 ? 11.823 4.555 4.312 1.00 97.31 99 VAL A O 1
ATOM 782 N N . ARG A 1 100 ? 12.264 4.644 2.103 1.00 95.81 100 ARG A N 1
ATOM 783 C CA . ARG A 1 100 ? 11.122 5.500 1.767 1.00 95.81 100 ARG A CA 1
ATOM 784 C C . ARG A 1 100 ? 9.789 4.808 2.040 1.00 95.81 100 ARG A C 1
ATOM 786 O O . ARG A 1 100 ? 8.951 5.391 2.726 1.00 95.81 100 A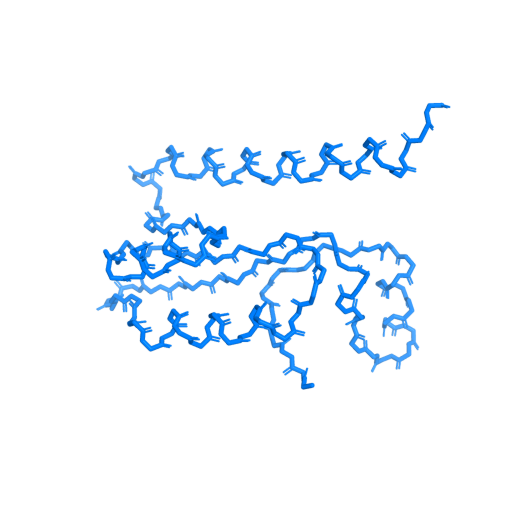RG A O 1
ATOM 793 N N . LEU A 1 101 ? 9.610 3.569 1.575 1.00 96.00 101 LEU A N 1
ATOM 794 C CA . LEU A 1 101 ? 8.386 2.802 1.827 1.00 96.00 101 LEU A CA 1
ATOM 795 C C . LEU A 1 101 ? 8.135 2.613 3.328 1.00 96.00 101 LEU A C 1
ATOM 797 O O . LEU A 1 101 ? 7.020 2.831 3.808 1.00 96.00 101 LEU A O 1
ATOM 801 N N . ARG A 1 102 ? 9.183 2.266 4.082 1.00 97.06 102 ARG A N 1
ATOM 802 C CA . ARG A 1 102 ? 9.113 2.146 5.540 1.00 97.06 102 ARG A CA 1
ATOM 803 C C . ARG A 1 102 ? 8.680 3.463 6.183 1.00 97.06 102 ARG A C 1
ATOM 805 O O . ARG A 1 102 ? 7.778 3.448 7.015 1.00 97.06 102 ARG A O 1
ATOM 812 N N . GLY A 1 103 ? 9.256 4.590 5.765 1.00 97.56 103 GLY A N 1
ATOM 813 C CA . GLY A 1 103 ? 8.868 5.916 6.251 1.00 97.56 103 GLY A CA 1
ATOM 814 C C . GLY A 1 103 ? 7.388 6.239 6.004 1.00 97.56 103 GLY A C 1
ATOM 815 O O . GLY A 1 103 ? 6.720 6.786 6.885 1.00 97.56 103 GLY A O 1
ATOM 816 N N . SER A 1 104 ? 6.838 5.842 4.853 1.00 95.88 104 SER A N 1
ATOM 817 C CA . SER A 1 104 ? 5.404 5.993 4.562 1.00 95.88 104 SER A CA 1
ATOM 818 C C . SER A 1 104 ? 4.530 5.158 5.503 1.00 95.88 104 SER A C 1
ATOM 820 O O . SER A 1 104 ? 3.523 5.649 6.020 1.00 95.88 104 SER A O 1
ATOM 822 N N . PHE A 1 105 ? 4.938 3.923 5.810 1.00 96.31 105 PHE A N 1
ATOM 823 C CA . PHE A 1 105 ? 4.229 3.085 6.784 1.00 96.31 105 PHE A CA 1
ATOM 824 C C . PHE A 1 105 ? 4.324 3.653 8.202 1.00 96.31 105 PHE A C 1
ATOM 826 O O . PHE A 1 105 ? 3.314 3.738 8.900 1.00 96.31 105 PHE A O 1
ATOM 833 N N . GLU A 1 106 ? 5.508 4.095 8.626 1.00 97.00 106 GLU A N 1
ATOM 834 C CA . GLU A 1 106 ? 5.717 4.748 9.923 1.00 97.00 106 GLU A CA 1
ATOM 835 C C . GLU A 1 106 ? 4.827 5.986 10.080 1.00 97.00 106 GLU A C 1
ATOM 837 O O . GLU A 1 106 ? 4.203 6.165 11.129 1.00 97.00 106 GLU A O 1
ATOM 842 N N . LYS A 1 107 ? 4.702 6.803 9.025 1.00 95.75 107 LYS A N 1
ATOM 843 C CA . LYS A 1 107 ? 3.757 7.924 8.984 1.00 95.75 107 LYS A CA 1
ATOM 844 C C . LYS A 1 107 ? 2.317 7.450 9.190 1.00 95.75 107 LYS A C 1
ATOM 846 O O . LYS A 1 107 ? 1.645 7.995 10.061 1.00 95.75 107 LYS A O 1
ATOM 851 N N . ALA A 1 108 ? 1.859 6.440 8.447 1.00 93.75 108 ALA A N 1
ATOM 852 C CA . ALA A 1 108 ? 0.495 5.917 8.581 1.00 93.75 108 ALA A CA 1
ATOM 853 C C . ALA A 1 108 ? 0.201 5.440 10.016 1.00 93.75 108 ALA A C 1
ATOM 855 O O . ALA A 1 108 ? -0.842 5.759 10.588 1.00 93.75 108 ALA A O 1
ATOM 856 N N . PHE A 1 109 ? 1.149 4.738 10.645 1.00 94.00 109 PHE A N 1
ATOM 857 C CA . PHE A 1 109 ? 1.017 4.304 12.038 1.00 94.00 109 PHE A CA 1
ATOM 858 C C . PHE A 1 109 ? 1.047 5.455 13.042 1.00 94.00 109 PHE A C 1
ATOM 860 O O . PHE A 1 109 ? 0.319 5.417 14.035 1.00 94.00 109 PHE A O 1
ATOM 867 N N . ARG A 1 110 ? 1.899 6.460 12.825 1.00 95.25 110 ARG A N 1
ATOM 868 C CA . ARG A 1 110 ? 1.953 7.651 13.676 1.00 95.25 110 ARG A CA 1
ATOM 869 C C . ARG A 1 110 ? 0.623 8.395 13.632 1.00 95.25 110 ARG A C 1
ATOM 871 O O . ARG A 1 110 ? 0.075 8.685 14.690 1.00 95.25 110 ARG A O 1
ATOM 878 N N . ASP A 1 111 ? 0.102 8.649 12.435 1.00 93.25 111 ASP A N 1
ATOM 879 C CA . ASP A 1 111 ? -1.146 9.388 12.239 1.00 93.25 111 ASP A CA 1
ATOM 880 C C . ASP A 1 111 ? -2.327 8.619 12.874 1.00 93.25 111 ASP A C 1
ATOM 882 O O . ASP A 1 111 ? -3.110 9.200 13.626 1.00 93.25 111 ASP A O 1
ATOM 886 N N . PHE A 1 112 ? -2.372 7.288 12.719 1.00 91.81 112 PHE A N 1
ATOM 887 C CA . PHE A 1 112 ? -3.330 6.428 13.426 1.00 91.81 112 PHE A CA 1
ATOM 888 C C . PHE A 1 112 ? -3.238 6.552 14.951 1.00 91.81 112 PHE A C 1
ATOM 890 O O . PHE A 1 112 ? -4.254 6.694 15.631 1.00 91.81 112 PHE A O 1
ATOM 897 N N . LYS A 1 113 ? -2.028 6.498 15.520 1.00 92.00 113 LYS A N 1
ATOM 898 C CA . LYS A 1 113 ? -1.850 6.661 16.970 1.00 92.00 113 LYS A CA 1
ATOM 899 C C . LYS A 1 113 ? -2.332 8.035 17.428 1.00 92.00 113 LYS A C 1
ATOM 901 O O . LYS A 1 113 ? -2.981 8.111 18.458 1.00 92.00 113 LYS A O 1
ATOM 906 N N . SER A 1 114 ? -2.073 9.097 16.672 1.00 92.38 114 SER A N 1
ATOM 907 C CA . SER A 1 114 ? -2.563 10.436 17.012 1.00 92.38 114 SER A CA 1
ATOM 908 C C . SER A 1 114 ? -4.093 10.545 16.990 1.00 92.38 114 SER A C 1
ATOM 910 O O . SER A 1 114 ? -4.655 11.277 17.800 1.00 92.38 114 SER A O 1
ATOM 912 N N . GLU A 1 115 ? -4.771 9.826 16.094 1.00 89.88 115 GLU A N 1
ATOM 913 C CA . GLU A 1 115 ? -6.237 9.838 15.992 1.00 89.88 115 GLU A CA 1
ATOM 914 C C . GLU A 1 115 ? -6.917 8.978 17.075 1.00 89.88 115 GLU A C 1
ATOM 916 O O . GLU A 1 115 ? -7.903 9.404 17.681 1.00 89.88 115 GLU A O 1
ATOM 921 N N . TYR A 1 116 ? -6.389 7.778 17.342 1.00 87.25 116 TYR A N 1
ATOM 922 C CA . TYR A 1 116 ? -7.059 6.764 18.173 1.00 87.25 116 TYR A CA 1
ATOM 923 C C . TYR A 1 116 ? -6.465 6.587 19.574 1.00 87.25 116 TYR A C 1
ATOM 925 O O . TYR A 1 116 ? -7.157 6.097 20.467 1.00 87.25 116 TYR A O 1
ATOM 933 N N . TYR A 1 117 ? -5.207 6.971 19.789 1.00 82.00 117 TYR A N 1
ATOM 934 C CA . TYR A 1 117 ? -4.563 6.960 21.100 1.00 82.00 117 TYR A CA 1
ATOM 935 C C . TYR A 1 117 ? -4.538 8.385 21.654 1.00 82.00 117 TYR A C 1
ATOM 937 O O . TYR A 1 117 ? -3.697 9.205 21.289 1.00 82.00 117 TYR A O 1
ATOM 945 N N . LYS A 1 118 ? -5.469 8.678 22.564 1.00 61.94 118 LYS A N 1
ATOM 946 C CA . LYS A 1 118 ? -5.355 9.848 23.440 1.00 61.94 118 LYS A CA 1
ATOM 947 C C . LYS A 1 118 ? -4.530 9.439 24.670 1.00 61.94 118 LYS A C 1
ATOM 949 O O . LYS A 1 118 ? -4.756 8.330 25.156 1.00 61.94 118 LYS A O 1
ATOM 954 N N . PRO A 1 119 ? -3.555 10.259 25.102 1.00 61.81 119 PRO A N 1
ATOM 955 C CA . PRO A 1 119 ? -2.741 9.971 26.282 1.00 61.81 119 PRO A CA 1
ATOM 956 C C . PRO A 1 119 ? -3.583 9.832 27.554 1.00 61.81 119 PRO A C 1
ATOM 958 O O . PRO A 1 119 ? -4.678 10.442 27.613 1.00 61.81 119 PRO A O 1
#